Protein AF-A0A961G410-F1 (afdb_monomer_lite)

Sequence (144 aa):
MFFAQASAPPPSLTSFTDFCYLFLSIVIEGAPFILLGTIVSGFIDAYLPPGLIDRWLPKNRFLALILAALLGAIFPVCECAIVPVIRRLIKKGLPLACAITYMLSAPIINPIVILSTYTAFGTNISQFALREDSASLAVAGTIG

Structure (mmCIF, N/CA/C/O backbone):
data_AF-A0A961G410-F1
#
_entry.id   AF-A0A961G410-F1
#
loop_
_atom_site.group_PDB
_atom_site.id
_atom_site.type_symbol
_atom_site.label_atom_id
_atom_site.label_alt_id
_atom_site.label_comp_id
_atom_site.label_asym_id
_atom_site.label_entity_id
_atom_site.label_seq_id
_atom_site.pdbx_PDB_ins_code
_atom_site.Cartn_x
_atom_site.Cartn_y
_atom_site.Cartn_z
_atom_site.occupancy
_atom_site.B_iso_or_equiv
_atom_site.auth_seq_id
_atom_site.auth_comp_id
_atom_site.auth_asym_id
_atom_site.auth_atom_id
_atom_site.pdbx_PDB_model_num
ATOM 1 N N . MET A 1 1 ? 2.594 -3.241 -19.265 1.00 41.16 1 MET A N 1
ATOM 2 C CA . MET A 1 1 ? 3.537 -2.104 -19.211 1.00 41.16 1 MET A CA 1
ATOM 3 C C . MET A 1 1 ? 4.868 -2.499 -18.567 1.00 41.16 1 MET A C 1
ATOM 5 O O . MET A 1 1 ? 5.878 -2.314 -19.222 1.00 41.16 1 MET A O 1
ATOM 9 N N . PHE A 1 2 ? 4.887 -3.185 -17.414 1.00 44.28 2 PHE A N 1
ATOM 10 C CA . PHE A 1 2 ? 6.122 -3.666 -16.751 1.00 44.28 2 PHE A CA 1
ATOM 11 C C . PHE A 1 2 ? 7.039 -4.620 -17.558 1.00 44.28 2 PHE A C 1
ATOM 13 O O . PHE A 1 2 ? 8.244 -4.619 -17.340 1.00 44.28 2 PHE A O 1
ATOM 20 N N . PHE A 1 3 ? 6.527 -5.413 -18.510 1.00 36.19 3 PHE A N 1
ATOM 21 C CA . PHE A 1 3 ? 7.356 -6.362 -19.282 1.00 36.19 3 PHE A CA 1
ATOM 22 C C . PHE A 1 3 ? 8.068 -5.764 -20.513 1.00 36.19 3 PHE A C 1
ATOM 24 O O . PHE A 1 3 ? 8.900 -6.440 -21.110 1.00 36.19 3 PHE A O 1
ATOM 31 N N . ALA A 1 4 ? 7.790 -4.513 -20.899 1.00 36.72 4 ALA A N 1
ATOM 32 C CA . ALA A 1 4 ? 8.379 -3.917 -22.107 1.00 36.72 4 ALA A CA 1
ATOM 33 C C . ALA A 1 4 ? 9.737 -3.217 -21.876 1.00 36.72 4 ALA A C 1
ATOM 35 O O . ALA A 1 4 ? 10.394 -2.845 -22.842 1.00 36.72 4 ALA A O 1
ATOM 36 N N . GLN A 1 5 ? 10.197 -3.055 -20.627 1.00 45.66 5 GLN A N 1
ATOM 37 C CA . GLN A 1 5 ? 11.508 -2.447 -20.331 1.00 45.66 5 GLN A CA 1
ATOM 38 C C . GLN A 1 5 ? 12.674 -3.446 -20.305 1.00 45.66 5 GLN A C 1
ATOM 40 O O . GLN A 1 5 ? 13.822 -3.029 -20.202 1.00 45.66 5 GLN A O 1
ATOM 45 N N . ALA A 1 6 ? 12.421 -4.748 -20.470 1.00 43.62 6 ALA A N 1
ATOM 46 C CA . ALA A 1 6 ? 13.496 -5.732 -20.624 1.00 43.62 6 ALA A CA 1
ATOM 47 C C . ALA A 1 6 ? 14.165 -5.696 -22.020 1.00 43.62 6 ALA A C 1
ATOM 49 O O . ALA A 1 6 ? 15.112 -6.440 -22.257 1.00 43.62 6 ALA A O 1
ATOM 50 N N . SER A 1 7 ? 13.691 -4.854 -22.950 1.00 38.53 7 SER A N 1
ATOM 51 C CA . SER A 1 7 ? 14.145 -4.826 -24.348 1.00 38.53 7 SER A CA 1
ATOM 52 C C . SER A 1 7 ? 14.400 -3.413 -24.893 1.00 38.53 7 SER A C 1
ATOM 54 O O . SER A 1 7 ? 14.008 -3.113 -26.019 1.00 38.53 7 SER A O 1
ATOM 56 N N . ALA A 1 8 ? 15.028 -2.524 -24.121 1.00 38.66 8 ALA A N 1
ATOM 57 C CA . ALA A 1 8 ? 15.621 -1.304 -24.677 1.00 38.66 8 ALA A CA 1
ATOM 58 C C . ALA A 1 8 ? 17.159 -1.450 -24.666 1.00 38.66 8 ALA A C 1
ATOM 60 O O . ALA A 1 8 ? 17.716 -1.768 -23.615 1.00 38.66 8 ALA A O 1
ATOM 61 N N . PRO A 1 9 ? 17.847 -1.299 -25.815 1.00 45.22 9 PRO A N 1
ATOM 62 C CA . PRO A 1 9 ? 19.292 -1.509 -25.929 1.00 45.22 9 PRO A CA 1
ATOM 63 C C . PRO A 1 9 ? 20.073 -0.435 -25.146 1.00 45.22 9 PRO A C 1
ATOM 65 O O . PRO A 1 9 ? 19.548 0.663 -24.957 1.00 45.22 9 PRO A O 1
ATOM 68 N N . PRO A 1 10 ? 21.318 -0.707 -24.706 1.00 49.22 10 PRO A N 1
ATOM 69 C CA . PRO A 1 10 ? 22.112 0.269 -23.963 1.00 49.22 10 PRO A CA 1
ATOM 70 C C . PRO A 1 10 ? 22.497 1.452 -24.870 1.00 49.22 10 PRO A C 1
ATOM 72 O O . PRO A 1 10 ? 23.149 1.229 -25.895 1.00 49.22 10 PRO A O 1
ATOM 75 N N . PRO A 1 11 ? 22.162 2.710 -24.528 1.00 46.53 11 PRO A N 1
ATOM 76 C CA . PRO A 1 11 ? 22.838 3.847 -25.122 1.00 46.53 11 PRO A CA 1
ATOM 77 C C . PRO A 1 11 ? 24.231 3.935 -24.487 1.00 46.53 11 PRO A C 1
ATOM 79 O O . PRO A 1 11 ? 24.407 4.214 -23.306 1.00 46.53 11 PRO A O 1
ATOM 82 N N . SER A 1 12 ? 25.254 3.633 -25.273 1.00 60.16 12 SER A N 1
ATOM 83 C CA . SER A 1 12 ? 26.646 3.864 -24.906 1.00 60.16 12 SER A CA 1
ATOM 84 C C . SER A 1 12 ? 26.874 5.343 -24.539 1.00 60.16 12 SER A C 1
ATOM 86 O O . SER A 1 12 ? 26.683 6.204 -25.397 1.00 60.16 12 SER A O 1
ATOM 88 N N . LEU A 1 13 ? 27.358 5.582 -23.305 1.00 54.62 13 LEU A N 1
ATOM 89 C CA . LEU A 1 13 ? 27.810 6.842 -22.672 1.00 54.62 13 LEU A CA 1
ATOM 90 C C . LEU A 1 13 ? 26.756 7.709 -21.939 1.00 54.62 13 LEU A C 1
ATOM 92 O O . LEU A 1 13 ? 26.277 8.700 -22.480 1.00 54.62 13 LEU A O 1
ATOM 96 N N . THR A 1 14 ? 26.503 7.448 -20.645 1.00 59.44 14 THR A N 1
ATOM 97 C CA . THR A 1 14 ? 26.851 8.309 -19.476 1.00 59.44 14 THR A CA 1
ATOM 98 C C . THR A 1 14 ? 26.074 7.863 -18.225 1.00 59.44 14 THR A C 1
ATOM 100 O O . THR A 1 14 ? 24.885 8.136 -18.099 1.00 59.44 14 THR A O 1
ATOM 103 N N . SER A 1 15 ? 26.753 7.258 -17.240 1.00 66.94 15 SER A N 1
ATOM 104 C CA . SER A 1 15 ? 26.137 6.664 -16.033 1.00 66.94 15 SER A CA 1
ATOM 105 C C . SER A 1 15 ? 25.207 7.591 -15.232 1.00 66.94 15 SER A C 1
ATOM 107 O O . SER A 1 15 ? 24.378 7.120 -14.459 1.00 66.94 15 SER A O 1
ATOM 109 N N . PHE A 1 16 ? 25.337 8.910 -15.399 1.00 75.44 16 PHE A N 1
ATOM 110 C CA . PHE A 1 16 ? 24.482 9.903 -14.750 1.00 75.44 16 PHE A CA 1
ATOM 111 C C . PHE A 1 16 ? 23.195 10.197 -15.538 1.00 75.44 16 PHE A C 1
ATOM 113 O O . PHE A 1 16 ? 22.129 10.344 -14.945 1.00 75.44 16 PHE A O 1
ATOM 120 N N . THR A 1 17 ? 23.266 10.238 -16.870 1.00 74.62 17 THR A N 1
ATOM 121 C CA . THR A 1 17 ? 22.122 10.572 -17.731 1.00 74.62 17 THR A CA 1
ATOM 122 C C . THR A 1 17 ? 21.089 9.449 -17.730 1.00 74.62 17 THR A C 1
ATOM 124 O O . THR A 1 17 ? 19.894 9.724 -17.633 1.00 74.62 17 THR A O 1
ATOM 127 N N . ASP A 1 18 ? 21.539 8.192 -17.731 1.00 75.56 18 ASP A N 1
ATOM 128 C CA . ASP A 1 18 ? 20.660 7.017 -17.668 1.00 75.56 18 ASP A CA 1
ATOM 129 C C . ASP A 1 18 ? 19.917 6.934 -16.330 1.00 75.56 18 ASP A C 1
ATOM 131 O O . ASP A 1 18 ? 18.710 6.687 -16.286 1.00 75.56 18 ASP A O 1
ATOM 135 N N . PHE A 1 19 ? 20.618 7.216 -15.228 1.00 78.81 19 PHE A N 1
ATOM 136 C CA . PHE A 1 19 ? 20.008 7.292 -13.903 1.00 78.81 19 PHE A CA 1
ATOM 137 C C . PHE A 1 19 ? 18.952 8.402 -13.839 1.00 78.81 19 PHE A C 1
ATOM 139 O O . PHE A 1 19 ? 17.828 8.163 -13.393 1.00 78.81 19 PHE A O 1
ATOM 146 N N . CYS A 1 20 ? 19.284 9.603 -14.328 1.00 83.38 20 CYS A N 1
ATOM 147 C CA . CYS A 1 20 ? 18.336 10.710 -14.406 1.00 83.38 20 CYS A CA 1
ATOM 148 C C . CYS A 1 20 ? 17.121 10.362 -15.274 1.00 83.38 20 CYS A C 1
ATOM 150 O O . CYS A 1 20 ? 16.002 10.705 -14.900 1.00 83.38 20 CYS A O 1
ATOM 152 N N . TYR A 1 21 ? 17.312 9.656 -16.390 1.00 82.00 21 TYR A N 1
ATOM 153 C CA . TYR A 1 21 ? 16.231 9.251 -17.287 1.00 82.00 21 TYR A CA 1
ATOM 154 C C . TYR A 1 21 ? 15.297 8.207 -16.656 1.00 82.00 21 TYR A C 1
ATOM 156 O O . TYR A 1 21 ? 14.072 8.346 -16.734 1.00 82.00 21 TYR A O 1
ATOM 164 N N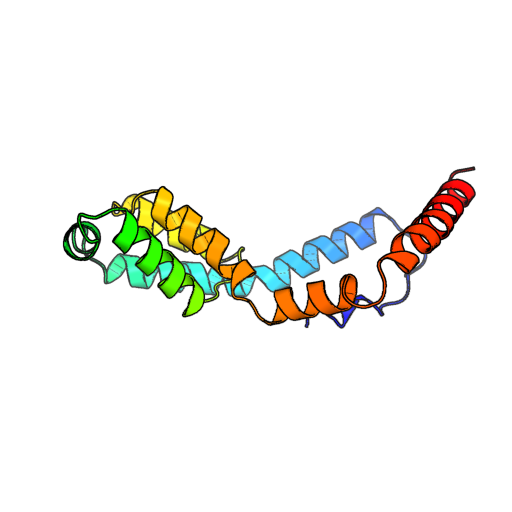 . LEU A 1 22 ? 15.851 7.193 -15.981 1.00 80.38 22 LEU A N 1
ATOM 165 C CA . LEU A 1 22 ? 15.076 6.183 -15.251 1.00 80.38 22 LEU A CA 1
ATOM 166 C C . LEU A 1 22 ? 14.294 6.804 -14.092 1.00 80.38 22 LEU A C 1
ATOM 168 O O . LEU A 1 22 ? 13.096 6.558 -13.948 1.00 80.38 22 LEU A O 1
ATOM 172 N N . PHE A 1 23 ? 14.951 7.651 -13.298 1.00 83.25 23 PHE A N 1
ATOM 173 C CA . PHE A 1 23 ? 14.305 8.364 -12.203 1.00 83.25 23 PHE A CA 1
ATOM 174 C C . PHE A 1 23 ? 13.172 9.261 -12.714 1.00 83.25 23 PHE A C 1
ATOM 176 O O . PHE A 1 23 ? 12.055 9.204 -12.199 1.00 83.25 23 PHE A O 1
ATOM 183 N N . LEU A 1 24 ? 13.434 10.053 -13.759 1.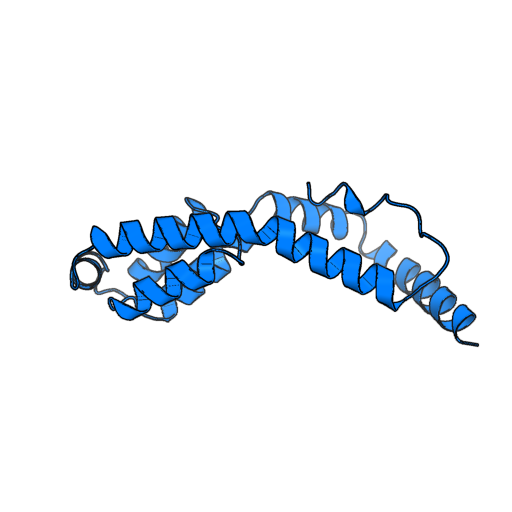00 85.25 24 LEU A N 1
ATOM 184 C CA . LEU A 1 24 ? 12.442 10.955 -14.331 1.00 85.25 24 LEU A CA 1
ATOM 185 C C . LEU A 1 24 ? 11.258 10.186 -14.927 1.00 85.25 24 LEU A C 1
ATOM 187 O O . LEU A 1 24 ? 10.128 10.619 -14.728 1.00 85.25 24 LEU A O 1
ATOM 191 N N . SER A 1 25 ? 11.488 9.035 -15.573 1.00 84.81 25 SER A N 1
ATOM 192 C CA . SER A 1 25 ? 10.412 8.163 -16.073 1.00 84.81 25 SER A CA 1
ATOM 193 C C . SER A 1 25 ? 9.484 7.700 -14.954 1.00 84.81 25 SER A C 1
ATOM 195 O O . SER A 1 25 ? 8.273 7.870 -15.061 1.00 84.81 25 SER A O 1
ATOM 197 N N . ILE A 1 26 ? 10.038 7.186 -13.851 1.00 83.31 26 ILE A N 1
ATOM 198 C CA . ILE A 1 26 ? 9.252 6.701 -12.705 1.00 83.31 26 ILE A CA 1
ATOM 199 C C . ILE A 1 26 ? 8.448 7.837 -12.069 1.00 83.31 26 ILE A C 1
ATOM 201 O O . ILE A 1 26 ? 7.287 7.653 -11.703 1.00 83.31 26 ILE A O 1
ATOM 205 N N . VAL A 1 27 ? 9.039 9.028 -11.954 1.00 85.31 27 VAL A N 1
ATOM 206 C CA . VAL A 1 27 ? 8.344 10.203 -11.417 1.00 85.31 27 VAL A CA 1
ATOM 207 C C . VAL A 1 27 ? 7.221 10.650 -12.350 1.00 85.31 27 VAL A C 1
ATOM 209 O O . VAL A 1 27 ? 6.118 10.905 -11.871 1.00 85.31 27 VAL A O 1
ATOM 212 N N . ILE A 1 28 ? 7.465 10.721 -13.663 1.00 87.12 28 ILE A N 1
ATOM 213 C CA . ILE A 1 28 ? 6.452 11.123 -14.650 1.00 87.12 28 ILE A CA 1
ATOM 214 C C . ILE A 1 28 ? 5.296 10.122 -14.698 1.00 87.12 28 ILE A C 1
ATOM 216 O O . ILE A 1 28 ? 4.142 10.529 -14.811 1.00 87.12 28 ILE A O 1
ATOM 220 N N . GLU A 1 29 ? 5.596 8.828 -14.584 1.00 82.69 29 GLU A N 1
ATOM 221 C CA . GLU A 1 29 ? 4.598 7.765 -14.609 1.00 82.69 29 GLU A CA 1
ATOM 222 C C . GLU A 1 29 ? 3.808 7.728 -13.299 1.00 82.69 29 GLU A C 1
ATOM 224 O O . GLU A 1 29 ? 2.585 7.646 -13.326 1.00 82.69 29 GLU A O 1
ATOM 229 N N . GLY A 1 30 ? 4.478 7.868 -12.150 1.00 84.88 30 GLY A N 1
ATOM 230 C CA . GLY A 1 30 ? 3.856 7.850 -10.825 1.00 84.88 30 GLY A CA 1
ATOM 231 C C . GLY A 1 30 ? 3.061 9.114 -10.478 1.00 84.88 30 GLY A C 1
ATOM 232 O O . GLY A 1 30 ? 2.052 9.028 -9.776 1.00 84.88 30 GLY A O 1
ATOM 233 N N . ALA A 1 31 ? 3.469 10.286 -10.975 1.00 87.25 31 ALA A N 1
ATOM 234 C CA . ALA A 1 31 ? 2.830 11.575 -10.700 1.00 87.25 31 ALA A CA 1
ATOM 235 C C . ALA A 1 31 ? 1.305 11.603 -10.946 1.00 87.25 31 ALA A C 1
ATOM 237 O O . ALA A 1 31 ? 0.582 12.002 -10.026 1.00 87.25 31 ALA A O 1
ATOM 238 N N . PRO A 1 32 ? 0.767 11.170 -12.106 1.00 85.38 32 PRO A N 1
ATOM 239 C CA . PRO A 1 32 ? -0.677 11.150 -12.330 1.00 85.38 32 PRO A CA 1
ATOM 240 C C . PRO A 1 32 ? -1.400 10.202 -11.369 1.00 85.38 32 PRO A C 1
ATOM 242 O O . PRO A 1 32 ? -2.471 10.551 -10.876 1.00 85.38 32 PRO A O 1
ATOM 245 N N . PHE A 1 33 ? -0.816 9.047 -11.029 1.00 83.75 33 PHE A N 1
ATOM 246 C CA . PHE A 1 33 ? -1.425 8.117 -10.071 1.00 83.75 33 PHE A CA 1
ATOM 247 C C . PHE A 1 33 ? -1.456 8.685 -8.651 1.00 83.75 33 PHE A C 1
ATOM 249 O O . PHE A 1 33 ? -2.461 8.544 -7.957 1.00 83.75 33 PHE A O 1
ATOM 256 N N . ILE A 1 34 ? -0.390 9.365 -8.220 1.00 86.88 34 ILE A N 1
ATOM 257 C CA . ILE A 1 34 ? -0.341 10.041 -6.917 1.00 86.88 34 ILE A CA 1
ATOM 258 C C . ILE A 1 34 ? -1.361 11.183 -6.875 1.00 86.88 34 ILE A C 1
ATOM 260 O O . ILE A 1 34 ? -2.083 11.331 -5.886 1.00 86.88 34 ILE A O 1
ATOM 264 N N . LEU A 1 35 ? -1.468 11.974 -7.945 1.00 89.44 35 LEU A N 1
ATOM 265 C CA . LEU A 1 35 ? -2.449 13.053 -8.038 1.00 89.44 35 LEU A CA 1
ATOM 266 C C . LEU A 1 35 ? -3.880 12.502 -7.949 1.00 89.44 35 LEU A C 1
ATOM 268 O O . LEU A 1 35 ? -4.687 12.976 -7.154 1.00 89.44 35 LEU A O 1
ATOM 272 N N . LEU A 1 36 ? -4.177 11.437 -8.691 1.00 86.25 36 LEU A N 1
ATOM 273 C CA . LEU A 1 36 ? -5.492 10.799 -8.680 1.00 86.25 36 LEU A CA 1
ATOM 274 C C . LEU A 1 36 ? -5.794 10.182 -7.302 1.00 86.25 36 LEU A C 1
ATOM 276 O O . LEU A 1 36 ? -6.860 10.416 -6.736 1.00 86.25 36 LEU A O 1
ATOM 280 N N . GLY A 1 37 ? -4.824 9.488 -6.701 1.00 84.81 37 GLY A N 1
ATOM 281 C CA . GLY A 1 37 ? -4.936 8.914 -5.358 1.00 84.81 37 GLY A CA 1
ATOM 282 C C . GLY A 1 37 ? -5.143 9.963 -4.265 1.00 84.81 37 GLY A C 1
ATOM 283 O O . GLY A 1 37 ? -5.952 9.764 -3.359 1.00 84.81 37 GLY A O 1
ATOM 284 N N . THR A 1 38 ? -4.473 11.114 -4.356 1.00 87.25 38 THR A N 1
ATOM 285 C CA . THR A 1 38 ? -4.660 12.219 -3.404 1.00 87.25 38 THR A CA 1
ATOM 286 C C . THR A 1 38 ? -6.028 12.883 -3.559 1.00 87.25 38 THR A C 1
ATOM 288 O O . THR A 1 38 ? -6.675 13.128 -2.538 1.00 87.25 38 THR A O 1
ATOM 291 N N . ILE A 1 39 ? -6.522 13.086 -4.787 1.00 89.31 39 ILE A N 1
ATOM 292 C CA . ILE A 1 39 ? -7.881 13.591 -5.047 1.00 89.31 39 ILE A CA 1
ATOM 293 C C . ILE A 1 39 ? -8.925 12.636 -4.465 1.00 89.31 39 ILE A C 1
ATOM 295 O O . ILE A 1 39 ? -9.773 13.062 -3.681 1.00 89.31 39 ILE A O 1
ATOM 299 N N . VAL A 1 40 ? -8.823 11.340 -4.771 1.00 85.81 40 VAL A N 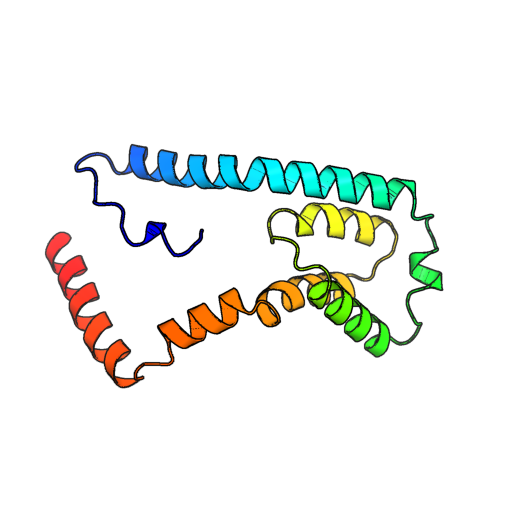1
ATOM 300 C CA . VAL A 1 40 ? -9.730 10.313 -4.237 1.00 85.81 40 VAL A CA 1
ATOM 301 C C . VAL A 1 40 ? -9.656 10.270 -2.711 1.00 85.81 40 VAL A C 1
ATOM 303 O O . VAL A 1 40 ? -10.691 10.270 -2.049 1.00 85.81 40 VAL A O 1
ATOM 306 N N . SER A 1 41 ? -8.455 10.333 -2.125 1.00 82.00 41 SER A N 1
ATOM 307 C CA . SER A 1 41 ? -8.294 10.381 -0.667 1.00 82.00 41 SER A CA 1
ATOM 308 C C . SER A 1 41 ? -8.956 11.608 -0.038 1.00 82.00 41 SER A C 1
ATOM 310 O O . SER A 1 41 ? -9.515 11.504 1.049 1.00 82.00 41 SER A O 1
ATOM 312 N N . GLY A 1 42 ? -8.911 12.763 -0.711 1.00 83.50 42 GLY A N 1
ATOM 313 C CA . GLY A 1 42 ? -9.559 13.994 -0.267 1.00 83.50 42 GLY A CA 1
ATOM 314 C C . GLY A 1 42 ? -11.078 13.918 -0.382 1.00 83.50 42 GLY A C 1
ATOM 315 O O . GLY A 1 42 ? -11.780 14.398 0.501 1.00 83.50 42 GLY A O 1
ATOM 316 N N . PHE A 1 43 ? -11.586 13.252 -1.418 1.00 86.50 43 PHE A N 1
ATOM 317 C CA . PHE A 1 43 ? -13.015 13.005 -1.588 1.00 86.50 43 PHE A CA 1
ATOM 318 C C . PHE A 1 43 ? -13.557 12.070 -0.503 1.00 86.50 43 PHE A C 1
ATOM 320 O O . PHE A 1 43 ? -14.575 12.366 0.119 1.00 86.50 43 PHE A O 1
ATOM 327 N N . ILE A 1 44 ? -12.828 10.985 -0.215 1.00 80.12 44 ILE A N 1
ATOM 328 C CA . ILE A 1 44 ? -13.124 10.080 0.902 1.00 80.12 44 ILE A CA 1
ATOM 329 C C . ILE A 1 44 ? -13.047 10.852 2.225 1.00 80.12 44 ILE A C 1
ATOM 331 O O . ILE A 1 44 ? -13.919 10.707 3.073 1.00 80.12 44 ILE A O 1
ATOM 335 N N . ASP A 1 45 ? -12.055 11.724 2.407 1.00 79.06 45 ASP A N 1
ATOM 336 C CA . ASP A 1 45 ? -11.938 12.562 3.604 1.00 79.06 45 ASP A CA 1
ATOM 337 C C . ASP A 1 45 ? -13.119 13.531 3.772 1.00 79.06 45 ASP A C 1
ATOM 339 O O . ASP A 1 45 ? -13.581 13.738 4.889 1.00 79.06 45 ASP A O 1
ATOM 343 N N . ALA A 1 46 ? -13.645 14.100 2.689 1.00 81.06 46 ALA A N 1
ATOM 344 C CA . ALA A 1 46 ? -14.801 14.991 2.747 1.00 81.06 46 ALA A CA 1
ATOM 345 C C . ALA A 1 46 ? -16.109 14.237 3.050 1.00 81.06 46 ALA A C 1
ATOM 347 O O . ALA A 1 46 ? -16.937 14.730 3.813 1.00 81.06 46 ALA A O 1
ATOM 348 N N . TYR A 1 47 ? -16.288 13.039 2.484 1.00 80.50 47 TYR A N 1
ATOM 349 C CA . TYR A 1 47 ? -17.520 12.252 2.629 1.00 80.50 47 TYR A CA 1
ATOM 350 C C . TYR A 1 47 ? -17.566 11.354 3.872 1.00 80.50 47 TYR A C 1
ATOM 352 O O . TYR A 1 47 ? -18.651 10.962 4.296 1.00 80.50 47 TYR A O 1
ATOM 360 N N . LEU A 1 48 ? -16.421 10.998 4.456 1.00 77.25 48 LEU A N 1
ATOM 361 C CA . LEU A 1 48 ? -16.345 10.053 5.571 1.00 77.25 48 LEU A CA 1
ATOM 362 C C . LEU A 1 48 ? -16.292 10.806 6.915 1.00 77.25 48 LEU A C 1
ATOM 364 O O . LEU A 1 48 ? -15.230 11.309 7.270 1.00 77.25 48 LEU A O 1
ATOM 368 N N . PRO A 1 49 ? -17.372 10.919 7.705 1.00 71.94 49 PRO A N 1
ATOM 369 C CA . PRO A 1 49 ? -17.322 11.660 8.964 1.00 71.94 49 PRO A CA 1
ATOM 370 C C . PRO A 1 49 ? -16.411 10.977 10.007 1.00 71.94 49 PRO A C 1
ATOM 372 O O . PRO A 1 49 ? -16.317 9.742 10.036 1.00 71.94 49 PRO A O 1
ATOM 375 N N . PRO A 1 50 ? -15.731 11.753 10.878 1.00 64.38 50 PRO A N 1
ATOM 376 C CA . PRO A 1 50 ? -14.950 11.201 11.984 1.00 64.38 50 PRO A CA 1
ATOM 377 C C . PRO A 1 50 ? -15.872 10.379 12.901 1.00 64.38 50 PRO A C 1
ATOM 379 O O . PRO A 1 50 ? -16.913 10.865 13.335 1.00 64.38 50 PRO A O 1
ATOM 382 N N . GLY A 1 51 ? -15.526 9.110 13.133 1.00 65.94 51 GLY A N 1
ATOM 383 C CA . GLY A 1 51 ? -16.337 8.151 13.898 1.00 65.94 51 GLY A CA 1
ATOM 384 C C . GLY A 1 51 ? -17.151 7.153 13.062 1.00 65.94 51 GLY A C 1
ATOM 385 O O . GLY A 1 51 ? -17.628 6.158 13.609 1.00 65.94 51 GLY A O 1
ATOM 386 N N . LEU A 1 52 ? -17.268 7.333 11.735 1.00 71.38 52 LEU A N 1
ATOM 387 C CA . LEU A 1 52 ? -17.853 6.287 10.880 1.00 71.38 52 LEU A CA 1
ATOM 388 C C . LEU A 1 52 ? -16.960 5.044 10.858 1.00 71.38 52 LEU A C 1
ATOM 390 O O . LEU A 1 52 ? -17.469 3.933 10.936 1.00 71.38 52 LEU A O 1
ATOM 394 N N . ILE A 1 53 ? -15.638 5.248 10.826 1.00 73.12 53 ILE A N 1
ATOM 395 C CA . ILE A 1 53 ? -14.642 4.178 10.939 1.00 73.12 53 ILE A CA 1
ATOM 396 C C . ILE A 1 53 ? -14.791 3.427 12.256 1.00 73.12 53 ILE A C 1
ATOM 398 O O . ILE A 1 53 ? -14.882 2.214 12.199 1.00 73.12 53 ILE A O 1
ATOM 402 N N . ASP A 1 54 ? -14.921 4.092 13.405 1.00 70.19 54 ASP A N 1
ATOM 403 C CA . ASP A 1 54 ? -15.079 3.398 14.695 1.00 70.19 54 ASP A CA 1
ATOM 404 C C . ASP A 1 54 ? -16.401 2.625 14.813 1.00 70.19 54 ASP A C 1
ATOM 406 O O . ASP A 1 54 ? -16.485 1.634 15.537 1.00 70.19 54 ASP A O 1
ATOM 410 N N . ARG A 1 55 ? -17.448 3.064 14.100 1.00 69.69 55 ARG A N 1
ATOM 411 C CA . ARG A 1 55 ? -18.758 2.396 14.083 1.00 69.69 55 ARG A CA 1
ATOM 412 C C . ARG A 1 55 ? -18.837 1.252 13.067 1.00 69.69 55 ARG A C 1
ATOM 414 O O . ARG A 1 55 ? -19.563 0.292 13.307 1.00 69.69 55 ARG A O 1
ATOM 421 N N . TRP A 1 56 ? -18.131 1.367 11.941 1.00 71.50 56 TRP A N 1
ATOM 422 C CA . TRP A 1 56 ? -18.068 0.347 10.889 1.00 71.50 56 TRP A CA 1
ATOM 423 C C . TRP A 1 56 ? -16.966 -0.684 11.123 1.00 71.50 56 TRP A C 1
ATOM 425 O O . TRP A 1 56 ? -17.125 -1.831 10.706 1.00 71.50 56 TRP A O 1
ATOM 435 N N . LEU A 1 57 ? -15.861 -0.316 11.782 1.00 71.75 57 LEU A N 1
ATOM 436 C CA . LEU A 1 57 ? -14.846 -1.288 12.159 1.00 71.75 57 LEU A CA 1
ATOM 437 C C . LEU A 1 57 ? -15.412 -2.184 13.262 1.00 71.75 57 LEU A C 1
ATOM 439 O O . LEU A 1 57 ? -15.786 -1.704 14.334 1.00 71.75 57 LEU A O 1
ATOM 443 N N . PRO A 1 58 ? -15.450 -3.503 13.037 1.00 68.81 58 PRO A N 1
ATOM 444 C CA . PRO A 1 58 ? -15.889 -4.425 14.064 1.00 68.81 58 PRO A CA 1
ATOM 445 C C . PRO A 1 58 ? -14.939 -4.351 15.265 1.00 68.81 58 PRO A C 1
ATOM 447 O O . PRO A 1 58 ? -13.718 -4.344 15.109 1.00 68.81 58 PRO A O 1
ATOM 450 N N . LYS A 1 59 ? -15.497 -4.377 16.485 1.00 74.19 59 LYS A N 1
ATOM 451 C CA . LYS A 1 59 ? -14.722 -4.438 17.746 1.00 74.19 59 LYS A CA 1
ATOM 452 C C . LYS A 1 59 ? -13.708 -5.593 17.771 1.00 74.19 59 LYS A C 1
ATOM 454 O O . LYS A 1 59 ? -12.697 -5.518 18.466 1.00 74.19 59 LYS A O 1
ATOM 459 N N . ASN A 1 60 ? -13.972 -6.657 17.009 1.00 80.69 60 ASN A N 1
ATOM 460 C CA . ASN A 1 60 ? -13.058 -7.778 16.832 1.00 80.69 60 ASN A CA 1
ATOM 461 C C . ASN A 1 60 ? -11.940 -7.438 15.841 1.00 80.69 60 ASN A C 1
ATOM 463 O O . ASN A 1 60 ? -12.160 -7.366 14.632 1.00 80.69 60 ASN A O 1
ATOM 467 N N . ARG A 1 61 ? -10.710 -7.348 16.361 1.00 79.44 61 ARG A N 1
ATOM 468 C CA . ARG A 1 61 ? -9.490 -7.078 15.580 1.00 79.44 61 ARG A CA 1
ATOM 469 C C . ARG A 1 61 ? -9.320 -8.032 14.393 1.00 79.44 61 ARG A C 1
ATOM 471 O O . ARG A 1 61 ? -8.991 -7.579 13.307 1.00 79.44 61 ARG A O 1
ATOM 478 N N . PHE A 1 62 ? -9.602 -9.324 14.572 1.00 85.00 62 PHE A N 1
ATOM 479 C CA . PHE A 1 62 ? -9.502 -10.322 13.496 1.00 85.00 62 PHE A CA 1
ATOM 480 C C . PHE A 1 62 ? -10.409 -10.007 12.300 1.00 85.00 62 PHE A C 1
ATOM 482 O O . PHE A 1 62 ? -9.966 -10.050 11.156 1.00 85.00 62 PHE A O 1
ATOM 489 N N . LEU A 1 63 ? -11.663 -9.634 12.562 1.00 84.62 63 LEU A N 1
ATOM 490 C CA . LEU A 1 63 ? -12.616 -9.261 11.516 1.00 84.62 63 LEU A CA 1
ATOM 491 C C . LEU A 1 63 ? -12.199 -7.966 10.810 1.00 84.62 63 LEU A C 1
ATOM 493 O O . LEU A 1 63 ? -12.338 -7.868 9.594 1.00 84.62 63 LEU A O 1
ATOM 497 N N . ALA A 1 64 ? -11.643 -7.003 11.550 1.00 84.69 64 ALA A N 1
ATOM 498 C CA . ALA A 1 64 ? -11.130 -5.763 10.973 1.00 84.69 64 ALA A CA 1
ATOM 499 C C . ALA A 1 64 ? -9.942 -6.017 10.025 1.00 84.69 64 ALA A C 1
ATOM 501 O O . ALA A 1 64 ? -9.887 -5.418 8.952 1.00 84.69 64 ALA A O 1
ATOM 502 N N . LEU A 1 65 ? -9.038 -6.948 10.365 1.00 88.06 65 LEU A N 1
ATOM 503 C CA . LEU A 1 65 ? -7.948 -7.357 9.470 1.00 88.06 65 LEU A CA 1
ATOM 504 C C . LEU A 1 65 ? -8.464 -8.031 8.194 1.00 88.06 65 LEU A C 1
ATOM 506 O O . LEU A 1 65 ? -7.989 -7.703 7.111 1.00 88.06 65 LEU A O 1
ATOM 510 N N . ILE A 1 66 ? -9.435 -8.943 8.305 1.00 87.19 66 ILE A N 1
ATOM 511 C CA . ILE A 1 66 ? -10.011 -9.622 7.133 1.00 87.19 66 ILE A CA 1
ATOM 512 C C . ILE A 1 66 ? -10.683 -8.606 6.206 1.00 87.19 66 ILE A C 1
ATOM 514 O O . ILE A 1 66 ? -10.442 -8.631 5.004 1.00 87.19 66 ILE A O 1
ATOM 518 N N . LEU A 1 67 ? -11.467 -7.673 6.754 1.00 86.00 67 LEU A N 1
ATOM 519 C CA . LEU A 1 67 ? -12.076 -6.584 5.985 1.00 86.00 67 LEU A CA 1
ATOM 520 C C . LEU A 1 67 ? -11.028 -5.709 5.293 1.00 86.00 67 LEU A C 1
ATOM 522 O O . LEU A 1 67 ? -11.197 -5.374 4.124 1.00 86.00 67 LEU A O 1
ATOM 526 N N . ALA A 1 68 ? -9.938 -5.367 5.985 1.00 86.50 68 ALA A N 1
ATOM 527 C CA . ALA A 1 68 ? -8.844 -4.597 5.402 1.00 86.50 68 ALA A CA 1
ATOM 528 C C . ALA A 1 68 ? -8.143 -5.358 4.264 1.00 86.50 68 ALA A C 1
ATOM 530 O O . ALA A 1 68 ? -7.887 -4.777 3.215 1.00 86.50 68 ALA A O 1
ATOM 531 N N . ALA A 1 69 ? -7.882 -6.655 4.424 1.00 87.44 69 ALA A N 1
ATOM 532 C CA . ALA A 1 69 ? -7.321 -7.482 3.356 1.00 87.44 69 ALA A CA 1
ATOM 533 C C . ALA A 1 69 ? -8.275 -7.572 2.151 1.00 87.44 69 ALA A C 1
ATOM 535 O O . ALA A 1 69 ? -7.871 -7.390 1.007 1.00 87.44 69 ALA A O 1
ATOM 536 N N . LEU A 1 70 ? -9.569 -7.772 2.402 1.00 87.50 70 LEU A N 1
ATOM 537 C CA . LEU A 1 70 ? -10.583 -7.908 1.357 1.00 87.50 70 LEU A CA 1
ATOM 538 C C . LEU A 1 70 ? -10.795 -6.592 0.591 1.00 87.50 70 LEU A C 1
ATOM 540 O O . LEU A 1 70 ? -10.926 -6.597 -0.629 1.00 87.50 70 LEU A O 1
ATOM 544 N N . LEU A 1 71 ? -10.729 -5.451 1.279 1.00 83.44 71 LEU A N 1
ATOM 545 C CA . LEU A 1 71 ? -10.674 -4.136 0.638 1.00 83.44 71 LEU A CA 1
ATOM 546 C C . LEU A 1 71 ? -9.432 -3.985 -0.248 1.00 83.44 71 LEU A C 1
ATOM 548 O O . LEU A 1 71 ? -9.550 -3.452 -1.347 1.00 83.44 71 LEU A O 1
ATOM 552 N N . GLY A 1 72 ? -8.266 -4.464 0.201 1.00 82.06 72 GLY A N 1
ATOM 553 C CA . GLY A 1 72 ? -7.023 -4.439 -0.585 1.00 82.06 72 GLY A CA 1
ATOM 554 C C . GLY A 1 72 ? -7.079 -5.343 -1.814 1.00 82.06 72 GLY A C 1
ATOM 555 O O . GLY A 1 72 ? -6.490 -5.023 -2.841 1.00 82.06 72 GLY A O 1
ATOM 556 N N . ALA A 1 73 ? -7.842 -6.434 -1.727 1.00 83.00 73 ALA A N 1
ATOM 557 C CA . ALA A 1 73 ? -8.137 -7.323 -2.844 1.00 83.00 73 ALA A CA 1
ATOM 558 C C . ALA A 1 73 ? -9.012 -6.650 -3.913 1.00 83.00 73 ALA A C 1
ATOM 560 O O . ALA A 1 73 ? -8.752 -6.786 -5.105 1.00 83.00 73 ALA A O 1
ATOM 561 N N . ILE A 1 74 ? -10.060 -5.940 -3.482 1.00 81.94 74 ILE A N 1
ATOM 562 C CA . ILE A 1 74 ? -11.030 -5.289 -4.377 1.00 81.94 74 ILE A CA 1
ATOM 563 C C . ILE A 1 74 ? -10.438 -4.025 -5.008 1.00 81.94 74 ILE A C 1
ATOM 565 O O . ILE A 1 74 ? -10.687 -3.747 -6.180 1.00 81.94 74 ILE A O 1
ATOM 569 N N . PHE A 1 75 ? -9.650 -3.268 -4.243 1.00 79.81 75 PHE A N 1
ATOM 570 C CA . PHE A 1 75 ? -9.014 -2.030 -4.684 1.00 79.81 75 PHE A CA 1
ATOM 571 C C . PHE A 1 75 ? -7.487 -2.169 -4.664 1.00 79.81 75 PHE A C 1
ATOM 573 O O . PHE A 1 75 ? -6.829 -1.642 -3.762 1.00 79.81 75 PHE A O 1
ATOM 580 N N . PRO A 1 76 ? -6.891 -2.842 -5.664 1.00 72.06 76 PRO A N 1
ATOM 581 C CA . PRO A 1 76 ? -5.445 -2.875 -5.821 1.00 72.06 76 PRO A CA 1
ATOM 582 C C . PRO A 1 76 ? -4.958 -1.484 -6.244 1.00 72.06 76 PRO A C 1
ATOM 584 O O . PRO A 1 76 ? -4.941 -1.123 -7.420 1.00 72.06 76 PRO A O 1
ATOM 587 N N . VAL A 1 77 ? -4.601 -0.665 -5.259 1.00 77.62 77 VAL A N 1
ATOM 588 C CA . VAL A 1 77 ? -4.016 0.663 -5.471 1.00 77.62 77 VAL A CA 1
ATOM 589 C C . VAL A 1 77 ? -2.501 0.514 -5.580 1.00 77.62 77 VAL A C 1
ATOM 591 O O . VAL A 1 77 ? -1.900 -0.270 -4.846 1.00 77.62 77 VAL A O 1
ATOM 594 N N . CYS A 1 78 ? -1.866 1.276 -6.475 1.00 77.50 78 CYS A N 1
ATOM 595 C CA . CYS A 1 78 ? -0.409 1.294 -6.558 1.00 77.50 78 CYS A CA 1
ATOM 596 C C . CYS A 1 78 ? 0.211 1.783 -5.239 1.00 77.50 78 CYS A C 1
ATOM 598 O O . CYS A 1 78 ? -0.334 2.652 -4.549 1.00 77.50 78 CYS A O 1
ATOM 600 N N . GLU A 1 79 ? 1.380 1.250 -4.893 1.00 76.94 79 GLU A N 1
ATOM 601 C CA . GLU A 1 79 ? 2.109 1.613 -3.670 1.00 76.94 79 GLU A CA 1
ATOM 602 C C . GLU A 1 79 ? 2.421 3.120 -3.577 1.00 76.94 79 GLU A C 1
ATOM 604 O O . GLU A 1 79 ? 2.527 3.681 -2.488 1.00 76.94 79 GLU A O 1
ATOM 609 N N . CYS A 1 80 ? 2.468 3.818 -4.713 1.00 78.94 80 CYS A N 1
ATOM 610 C CA . CYS A 1 80 ? 2.642 5.266 -4.772 1.00 78.94 80 CYS A CA 1
ATOM 611 C C . CYS A 1 80 ? 1.392 6.033 -4.291 1.00 78.94 80 CYS A C 1
ATOM 613 O O . CYS A 1 80 ? 1.506 7.074 -3.645 1.00 78.94 80 CYS A O 1
ATOM 615 N N . ALA A 1 81 ? 0.188 5.525 -4.577 1.00 81.88 81 ALA A N 1
ATOM 616 C CA . ALA A 1 81 ? -1.081 6.179 -4.243 1.00 81.88 81 ALA A CA 1
ATOM 617 C C . ALA A 1 81 ? -1.685 5.696 -2.913 1.00 81.88 81 ALA A C 1
ATOM 619 O O . ALA A 1 81 ? -2.487 6.401 -2.300 1.00 81.88 81 ALA A O 1
ATOM 620 N N . ILE A 1 82 ? -1.282 4.525 -2.418 1.00 84.00 82 ILE A N 1
ATOM 621 C CA . ILE A 1 82 ? -1.811 3.959 -1.171 1.00 84.00 82 ILE A CA 1
ATOM 622 C C . ILE A 1 82 ? -1.361 4.743 0.071 1.00 84.00 82 ILE A C 1
ATOM 624 O O . ILE A 1 82 ? -2.120 4.894 1.028 1.00 84.00 82 ILE A O 1
ATOM 628 N N . VAL A 1 83 ? -0.147 5.302 0.046 1.00 86.56 83 VAL A N 1
ATOM 629 C CA . VAL A 1 83 ? 0.444 6.057 1.162 1.00 86.56 83 VAL A CA 1
ATOM 630 C C . VAL A 1 83 ? -0.381 7.297 1.543 1.00 86.56 83 VAL A C 1
ATOM 632 O O . VAL A 1 83 ? -0.718 7.426 2.727 1.00 86.56 83 VAL A O 1
ATOM 635 N N . PRO A 1 84 ? -0.743 8.216 0.618 1.00 83.12 84 PRO A N 1
ATOM 636 C CA . PRO A 1 84 ? -1.564 9.375 0.969 1.00 83.12 84 PRO A CA 1
ATOM 637 C C . PRO A 1 84 ? -2.969 8.984 1.447 1.00 83.12 84 PRO A C 1
ATOM 639 O O . PRO A 1 84 ? -3.473 9.591 2.394 1.00 83.12 84 PRO A O 1
ATOM 642 N N . VAL A 1 85 ? -3.569 7.943 0.859 1.00 84.69 85 VAL A N 1
ATOM 643 C CA . VAL A 1 85 ? -4.889 7.428 1.260 1.00 84.69 85 VAL A CA 1
ATOM 644 C C . VAL A 1 85 ? -4.855 6.923 2.703 1.00 84.69 85 VAL A C 1
ATOM 646 O O . VAL A 1 85 ? -5.624 7.386 3.547 1.00 84.69 85 VAL A O 1
ATOM 649 N N . ILE A 1 86 ? -3.916 6.029 3.022 1.00 86.44 86 ILE A N 1
ATOM 650 C CA . ILE A 1 86 ? -3.789 5.449 4.361 1.00 86.44 86 ILE A CA 1
ATOM 651 C C . ILE A 1 86 ? -3.467 6.508 5.408 1.00 86.44 86 ILE A C 1
ATOM 653 O O . ILE A 1 86 ? -4.072 6.506 6.479 1.00 86.44 86 ILE A O 1
ATOM 657 N N . ARG A 1 87 ? -2.559 7.446 5.114 1.00 86.38 87 ARG A N 1
ATOM 658 C CA . ARG A 1 87 ? -2.246 8.547 6.039 1.00 86.38 87 ARG A CA 1
ATOM 659 C C . ARG A 1 87 ? -3.495 9.328 6.437 1.00 86.38 87 ARG A C 1
ATOM 661 O O . ARG A 1 87 ? -3.604 9.749 7.588 1.00 86.38 87 ARG A O 1
ATOM 668 N N . ARG A 1 88 ? -4.437 9.516 5.511 1.00 83.88 88 ARG A N 1
ATOM 669 C CA . ARG A 1 88 ? -5.696 10.215 5.777 1.00 83.88 88 ARG A CA 1
ATOM 670 C C . ARG A 1 88 ? -6.665 9.366 6.599 1.00 83.88 88 ARG A C 1
ATOM 672 O O . ARG A 1 88 ? -7.239 9.873 7.556 1.00 83.88 88 ARG A O 1
ATOM 679 N N . LEU A 1 89 ? -6.768 8.069 6.306 1.00 81.69 89 LEU A N 1
ATOM 680 C CA . LEU A 1 89 ? -7.596 7.135 7.080 1.00 81.69 89 LEU A CA 1
ATOM 681 C C . LEU A 1 89 ? -7.091 6.939 8.520 1.00 81.69 89 LEU A C 1
ATOM 683 O O . LEU A 1 89 ? -7.898 6.898 9.446 1.00 81.69 89 LEU A O 1
ATOM 687 N N . ILE A 1 90 ? -5.772 6.889 8.741 1.00 85.44 90 ILE A N 1
ATOM 688 C CA . ILE A 1 90 ? -5.183 6.806 10.090 1.00 85.44 90 ILE A CA 1
ATOM 689 C C . ILE A 1 90 ? -5.533 8.054 10.907 1.00 85.44 90 ILE A C 1
ATOM 691 O O . ILE A 1 90 ? -5.927 7.935 12.064 1.00 85.44 90 ILE A O 1
ATOM 695 N N . LYS A 1 91 ? -5.476 9.251 10.301 1.00 82.56 91 LYS A N 1
ATOM 696 C CA . LYS A 1 91 ? -5.898 10.499 10.966 1.00 82.56 91 LYS A CA 1
ATOM 697 C C . LYS A 1 91 ? -7.369 10.485 11.405 1.00 82.56 91 LYS A C 1
ATOM 699 O O . LYS A 1 91 ? -7.726 11.253 12.290 1.00 82.56 91 LYS A O 1
ATOM 704 N N . LYS A 1 92 ? -8.205 9.619 10.821 1.00 76.19 92 LYS A N 1
ATOM 705 C CA . LYS A 1 92 ? -9.618 9.434 11.192 1.00 76.19 92 LYS A CA 1
ATOM 706 C C . LYS A 1 92 ? -9.886 8.333 12.212 1.00 76.19 92 LYS A C 1
ATOM 708 O O . LYS A 1 92 ? -11.048 8.120 12.541 1.00 76.19 92 LYS A O 1
ATOM 713 N N . GLY A 1 93 ? -8.852 7.642 12.690 1.00 77.50 93 GLY A N 1
ATOM 714 C CA . GLY A 1 93 ? -8.989 6.580 13.690 1.00 77.50 93 GLY A CA 1
ATOM 715 C C . GLY A 1 93 ? -8.820 5.159 13.150 1.00 77.50 93 GLY A C 1
ATOM 716 O O . GLY A 1 93 ? -9.016 4.208 13.900 1.00 77.50 93 GLY A O 1
ATOM 717 N N . LEU A 1 94 ? -8.421 4.967 11.883 1.00 82.12 94 LEU A N 1
ATOM 718 C CA . LEU A 1 94 ? -8.118 3.618 11.394 1.00 82.12 94 LEU A CA 1
ATOM 719 C C . LEU A 1 94 ? -6.894 3.047 12.148 1.00 82.12 94 LEU A C 1
ATOM 721 O O . LEU A 1 94 ? -5.827 3.670 12.128 1.00 82.12 94 LEU A O 1
ATOM 725 N N . PRO A 1 95 ? -6.993 1.858 12.773 1.00 85.69 95 PRO A N 1
ATOM 726 C CA . PRO A 1 95 ? -5.873 1.245 13.469 1.00 85.69 95 PRO A CA 1
ATOM 727 C C . PRO A 1 95 ? -4.751 0.891 12.490 1.00 85.69 95 PRO A C 1
ATOM 729 O O . PRO A 1 95 ? -4.984 0.326 11.418 1.00 85.69 95 PRO A O 1
ATOM 732 N N . LEU A 1 96 ? -3.509 1.157 12.904 1.00 87.00 96 LEU A N 1
ATOM 733 C CA . LEU A 1 96 ? -2.309 0.953 12.087 1.00 87.00 96 LEU A CA 1
ATOM 734 C C . LEU A 1 96 ? -2.184 -0.487 11.557 1.00 87.00 96 LEU A C 1
ATOM 736 O O . LEU A 1 96 ? -1.749 -0.699 10.429 1.00 87.00 96 LEU A O 1
ATOM 740 N N . ALA A 1 97 ? -2.626 -1.476 12.338 1.00 87.88 97 ALA A N 1
ATOM 741 C CA . ALA A 1 97 ? -2.623 -2.876 11.922 1.00 87.88 97 ALA A CA 1
ATOM 742 C C . ALA A 1 97 ? -3.454 -3.109 10.647 1.00 87.88 97 ALA A C 1
ATOM 744 O O . ALA A 1 97 ? -2.989 -3.784 9.732 1.00 87.88 97 ALA A O 1
ATOM 745 N N . CYS A 1 98 ? -4.647 -2.513 10.536 1.00 87.12 98 CYS A N 1
ATOM 746 C CA . CYS A 1 98 ? -5.483 -2.640 9.336 1.00 87.12 98 CYS A CA 1
ATOM 747 C C . CYS A 1 98 ? -4.839 -1.956 8.125 1.00 87.12 98 CYS A C 1
ATOM 749 O O . CYS A 1 98 ? -4.877 -2.498 7.025 1.00 87.12 98 CYS A O 1
ATOM 751 N N . ALA A 1 99 ? -4.190 -0.810 8.338 1.00 88.00 99 ALA A N 1
ATOM 752 C CA . ALA A 1 99 ? -3.463 -0.107 7.288 1.00 88.00 99 ALA A CA 1
ATOM 753 C C . ALA A 1 99 ? -2.324 -0.956 6.693 1.00 88.00 99 ALA A C 1
ATOM 755 O O . ALA A 1 99 ? -2.227 -1.106 5.476 1.00 88.00 99 ALA A O 1
ATOM 756 N N . ILE A 1 100 ? -1.502 -1.563 7.553 1.00 89.19 100 ILE A N 1
ATOM 757 C CA . ILE A 1 100 ? -0.403 -2.442 7.127 1.00 89.19 100 ILE A CA 1
ATOM 758 C C . ILE A 1 100 ? -0.952 -3.688 6.420 1.00 89.19 100 ILE A C 1
ATOM 760 O O . ILE A 1 100 ? -0.421 -4.101 5.393 1.00 89.19 100 ILE A O 1
ATOM 764 N N . THR A 1 101 ? -2.051 -4.254 6.927 1.00 89.62 101 THR A N 1
ATOM 765 C CA . THR A 1 101 ? -2.701 -5.422 6.310 1.00 89.62 101 THR A CA 1
ATOM 766 C C . THR A 1 101 ? -3.194 -5.104 4.893 1.00 89.62 101 THR A C 1
ATOM 768 O O . THR A 1 101 ? -2.954 -5.883 3.977 1.00 89.62 101 THR A O 1
ATOM 771 N N . TYR A 1 102 ? -3.816 -3.939 4.685 1.00 87.25 102 TYR A N 1
ATOM 772 C CA . TYR A 1 102 ? -4.243 -3.475 3.360 1.00 87.25 102 TYR A CA 1
ATOM 773 C C . TYR A 1 102 ? -3.047 -3.277 2.408 1.00 87.25 102 TYR A C 1
ATOM 775 O O . TYR A 1 102 ? -3.090 -3.739 1.269 1.00 87.25 102 TYR A O 1
ATOM 783 N N . MET A 1 103 ? -1.950 -2.669 2.883 1.00 87.62 103 MET A N 1
ATOM 784 C CA . MET A 1 103 ? -0.716 -2.488 2.099 1.00 87.62 103 MET A CA 1
ATOM 785 C C . MET A 1 103 ? -0.069 -3.812 1.678 1.00 87.62 103 MET A C 1
ATOM 787 O O . MET A 1 103 ? 0.383 -3.929 0.545 1.00 87.62 103 MET A O 1
ATOM 791 N N . LEU A 1 104 ? -0.042 -4.810 2.566 1.00 87.25 104 LEU A N 1
ATOM 792 C CA . LEU A 1 104 ? 0.495 -6.144 2.268 1.00 87.25 104 LEU A CA 1
ATOM 793 C C . LEU A 1 104 ? -0.420 -6.942 1.338 1.00 87.25 104 LEU A C 1
ATOM 795 O O . LEU A 1 104 ? 0.057 -7.710 0.510 1.00 87.25 104 LEU A O 1
ATOM 799 N N . SER A 1 105 ? -1.734 -6.758 1.453 1.00 86.56 105 SER A N 1
ATOM 800 C CA . SER A 1 105 ? -2.704 -7.489 0.640 1.00 86.56 105 SER A CA 1
ATOM 801 C C . SER A 1 105 ? -2.618 -7.141 -0.848 1.00 86.56 105 SER A C 1
ATOM 803 O O . SER A 1 105 ? -2.871 -8.005 -1.687 1.00 86.56 105 SER A O 1
ATOM 805 N N . ALA A 1 106 ? -2.253 -5.899 -1.181 1.00 82.19 106 ALA A N 1
ATOM 806 C CA . ALA A 1 106 ? -2.185 -5.416 -2.558 1.00 82.19 106 ALA A CA 1
ATOM 807 C C . ALA A 1 106 ? -1.227 -6.234 -3.456 1.00 82.19 106 ALA A C 1
ATOM 809 O O . ALA A 1 106 ? -1.679 -6.712 -4.497 1.00 82.19 106 ALA A O 1
ATOM 810 N N . PRO A 1 107 ? 0.054 -6.467 -3.096 1.00 79.25 107 PRO A N 1
ATOM 811 C CA . PRO A 1 107 ? 0.943 -7.310 -3.898 1.00 79.25 107 PRO A CA 1
ATOM 812 C C . PRO A 1 107 ? 0.586 -8.801 -3.835 1.00 79.25 107 PRO A C 1
ATOM 814 O O . PRO A 1 107 ? 0.743 -9.493 -4.835 1.00 79.25 107 PRO A O 1
ATOM 817 N N . ILE A 1 108 ? 0.084 -9.296 -2.696 1.00 83.69 108 ILE A N 1
ATOM 818 C CA . ILE A 1 108 ? -0.209 -10.728 -2.494 1.00 83.69 108 ILE A CA 1
ATOM 819 C C . ILE A 1 108 ? -1.311 -11.216 -3.437 1.00 83.69 108 ILE A C 1
ATOM 821 O O . ILE A 1 108 ? -1.234 -12.325 -3.956 1.00 83.69 108 ILE A O 1
ATOM 825 N N . ILE A 1 109 ? -2.340 -10.398 -3.653 1.00 83.06 109 ILE A N 1
ATOM 826 C CA . ILE A 1 109 ? -3.504 -10.772 -4.469 1.00 83.06 109 ILE A CA 1
ATOM 827 C C . ILE A 1 109 ? -3.292 -10.405 -5.942 1.00 83.06 109 ILE A C 1
ATOM 829 O O . ILE A 1 109 ? -4.047 -10.842 -6.808 1.00 83.06 109 ILE A O 1
ATOM 833 N N . ASN A 1 110 ? -2.250 -9.632 -6.255 1.00 80.62 110 ASN A N 1
ATOM 834 C CA . ASN A 1 110 ? -2.017 -9.157 -7.606 1.00 80.62 110 ASN A CA 1
ATOM 835 C C . ASN A 1 110 ? -1.614 -10.318 -8.542 1.00 80.62 110 ASN A C 1
ATOM 837 O O . ASN A 1 110 ? -0.496 -10.835 -8.437 1.00 80.62 110 ASN A O 1
ATOM 841 N N . PRO A 1 111 ? -2.464 -10.696 -9.518 1.00 74.94 111 PRO A N 1
ATOM 842 C CA . PRO A 1 111 ? -2.173 -11.807 -10.417 1.00 74.94 111 PRO A CA 1
ATOM 843 C C . PRO A 1 111 ? -0.949 -11.536 -11.295 1.00 74.94 111 PRO A C 1
ATOM 845 O O . PRO A 1 111 ? -0.254 -12.474 -11.665 1.00 74.94 111 PRO A O 1
ATOM 848 N N . ILE A 1 112 ? -0.641 -10.271 -11.599 1.00 78.81 112 ILE A N 1
ATOM 849 C CA . ILE A 1 112 ? 0.544 -9.895 -12.383 1.00 78.81 112 ILE A CA 1
ATOM 850 C C . ILE A 1 112 ? 1.819 -10.202 -11.598 1.00 78.81 112 ILE A C 1
ATOM 852 O O . ILE A 1 112 ? 2.770 -10.728 -12.170 1.00 78.81 112 ILE A O 1
ATOM 856 N N . VAL A 1 113 ? 1.826 -9.925 -10.289 1.00 79.62 113 VAL A N 1
ATOM 857 C CA . VAL A 1 113 ? 2.960 -10.250 -9.413 1.00 79.62 113 VAL A CA 1
ATOM 858 C C . VAL A 1 113 ? 3.114 -11.763 -9.327 1.00 79.62 113 VAL A C 1
ATOM 860 O O . VAL A 1 113 ? 4.195 -12.267 -9.615 1.00 79.62 113 VAL A O 1
ATOM 863 N N . ILE A 1 114 ? 2.024 -12.489 -9.059 1.00 82.44 114 ILE A N 1
ATOM 864 C CA . ILE A 1 114 ? 2.024 -13.959 -8.995 1.00 82.44 114 ILE A CA 1
ATOM 865 C C . ILE A 1 114 ? 2.546 -14.567 -10.302 1.00 82.44 114 ILE A C 1
ATOM 867 O O . ILE A 1 114 ? 3.409 -15.440 -10.267 1.00 82.44 114 ILE A O 1
ATOM 871 N N . LEU A 1 115 ? 2.073 -14.084 -11.454 1.00 80.00 115 LEU A N 1
ATOM 872 C CA . LEU A 1 115 ? 2.540 -14.533 -12.765 1.00 80.00 115 LEU A CA 1
ATOM 873 C C . LEU A 1 115 ? 4.018 -14.209 -12.971 1.00 80.00 115 LEU A C 1
ATOM 875 O O . LEU A 1 115 ? 4.758 -15.073 -13.424 1.00 80.00 115 LEU A O 1
ATOM 879 N N . SER A 1 116 ? 4.472 -13.010 -12.601 1.00 75.81 116 SER A N 1
ATOM 880 C CA . SER A 1 116 ? 5.876 -12.619 -12.754 1.00 75.81 116 SER A CA 1
ATOM 881 C C . SER A 1 116 ? 6.805 -13.489 -11.903 1.00 75.81 116 SER A C 1
ATOM 883 O O . SER A 1 116 ? 7.780 -14.032 -12.420 1.00 75.81 116 SER A O 1
ATOM 885 N N . THR A 1 117 ? 6.450 -13.729 -10.637 1.00 81.00 117 THR A N 1
ATOM 886 C CA . THR A 1 117 ? 7.164 -14.639 -9.740 1.00 81.00 117 THR A CA 1
ATOM 887 C C . THR A 1 117 ? 7.124 -16.066 -10.278 1.00 81.00 117 THR A C 1
ATOM 889 O O . THR A 1 117 ? 8.151 -16.735 -10.299 1.00 81.00 117 THR A O 1
ATOM 892 N N . TYR A 1 118 ? 5.978 -16.528 -10.781 1.00 78.19 118 TYR A N 1
ATOM 893 C CA . TYR A 1 118 ? 5.863 -17.859 -11.370 1.00 78.19 118 TYR A CA 1
ATOM 894 C C . TYR A 1 118 ? 6.721 -18.009 -12.631 1.00 78.19 118 TYR A C 1
ATOM 896 O O . TYR A 1 118 ? 7.380 -19.025 -12.797 1.00 78.19 118 TYR A O 1
ATOM 904 N N . THR A 1 119 ? 6.800 -16.997 -13.496 1.00 73.06 119 THR A N 1
ATOM 905 C CA . THR A 1 119 ? 7.695 -17.032 -14.666 1.00 73.06 119 THR A CA 1
ATOM 906 C C . THR A 1 119 ? 9.170 -16.911 -14.287 1.00 73.06 119 THR A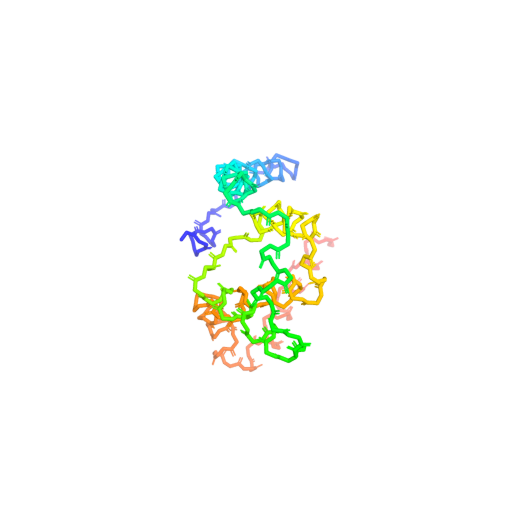 C 1
ATOM 908 O O . THR A 1 119 ? 10.018 -17.489 -14.958 1.00 73.06 119 THR A O 1
ATOM 911 N N . ALA A 1 120 ? 9.485 -16.194 -13.205 1.00 69.75 120 ALA A N 1
ATOM 912 C CA . ALA A 1 120 ? 10.852 -16.021 -12.730 1.00 69.75 120 ALA A CA 1
ATOM 913 C C . ALA A 1 120 ? 11.388 -17.274 -12.022 1.00 69.75 120 ALA A C 1
ATOM 915 O O . ALA A 1 120 ? 12.556 -17.600 -12.193 1.00 69.75 120 ALA A O 1
ATOM 916 N N . PHE A 1 121 ? 10.546 -17.981 -11.258 1.00 68.31 121 PHE A N 1
ATOM 917 C CA . PHE A 1 121 ? 10.947 -19.112 -10.407 1.00 68.31 121 PHE A CA 1
ATOM 918 C C . PHE A 1 121 ? 10.409 -20.483 -10.853 1.00 68.31 121 PHE A C 1
ATOM 920 O O . PHE A 1 121 ? 10.911 -21.512 -10.405 1.00 68.31 121 PHE A O 1
ATOM 927 N N . GLY A 1 122 ? 9.399 -20.530 -11.725 1.00 60.50 122 GLY A N 1
ATOM 928 C CA . GLY A 1 122 ? 8.698 -21.759 -12.121 1.00 60.50 122 GLY A CA 1
ATOM 929 C C . GLY A 1 122 ? 9.457 -22.627 -13.124 1.00 60.50 122 GLY A C 1
ATOM 930 O O . GLY A 1 122 ? 9.248 -23.838 -13.171 1.00 60.50 122 GLY A O 1
ATOM 931 N N . THR A 1 123 ? 10.388 -22.055 -13.885 1.00 53.59 123 THR A N 1
ATOM 932 C CA . THR A 1 123 ? 11.281 -22.807 -14.774 1.00 53.59 123 THR A CA 1
ATOM 933 C C . THR A 1 123 ? 12.623 -23.062 -14.091 1.00 53.59 123 THR A C 1
ATOM 935 O O . THR A 1 123 ? 13.595 -22.357 -14.317 1.00 53.59 123 THR A O 1
ATOM 938 N N . ASN A 1 124 ? 12.661 -24.141 -13.304 1.00 53.47 124 ASN A N 1
ATOM 939 C CA . ASN A 1 124 ? 13.855 -24.855 -12.836 1.00 53.47 124 ASN A CA 1
ATOM 940 C C . ASN A 1 124 ? 14.744 -24.140 -11.794 1.00 53.47 124 ASN A C 1
ATOM 942 O O . ASN A 1 124 ? 15.613 -23.341 -12.134 1.00 53.47 124 ASN A O 1
ATOM 946 N N . ILE A 1 125 ? 14.662 -24.595 -10.532 1.00 56.22 125 ILE A N 1
ATOM 947 C CA . ILE A 1 125 ? 15.651 -24.331 -9.459 1.00 56.22 125 ILE A CA 1
ATOM 948 C C . ILE A 1 125 ? 17.107 -24.597 -9.912 1.00 56.22 125 ILE A C 1
ATOM 950 O O . ILE A 1 125 ? 18.045 -23.995 -9.397 1.00 56.22 125 ILE A O 1
ATOM 954 N N . SER A 1 126 ? 17.309 -25.443 -10.928 1.00 49.81 126 SER A N 1
ATOM 955 C CA . SER A 1 126 ? 18.621 -25.754 -11.502 1.00 49.81 126 SER A CA 1
ATOM 956 C C . SER A 1 126 ? 19.226 -24.662 -12.400 1.00 49.81 126 SER A C 1
ATOM 958 O O . SER A 1 126 ? 20.399 -24.768 -12.744 1.00 49.81 126 SER A O 1
ATOM 960 N N . GLN A 1 127 ? 18.484 -23.610 -12.774 1.00 49.53 127 GLN A N 1
ATOM 961 C CA . GLN A 1 127 ? 18.993 -22.529 -13.638 1.00 49.53 127 GLN A CA 1
ATOM 962 C C . GLN A 1 127 ? 19.487 -21.295 -12.872 1.00 49.53 127 GLN A C 1
ATOM 964 O O . GLN A 1 127 ? 20.268 -20.521 -13.427 1.00 49.53 127 GLN A O 1
ATOM 969 N N . PHE A 1 128 ? 19.097 -21.125 -11.605 1.00 52.22 128 PHE A N 1
ATOM 970 C CA . PHE A 1 128 ? 19.594 -2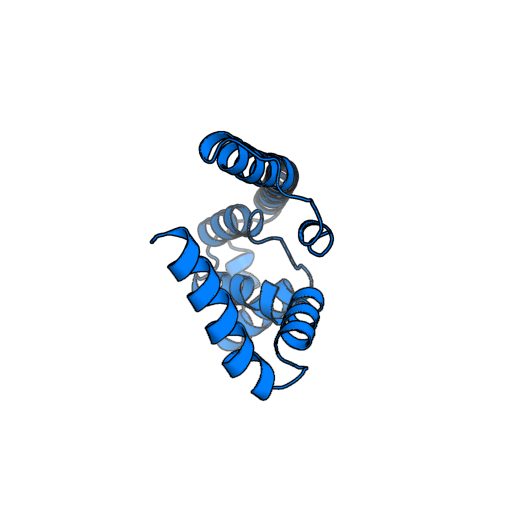0.030 -10.757 1.00 52.22 128 PHE A CA 1
ATOM 971 C C . PHE A 1 128 ? 21.069 -20.238 -10.401 1.00 52.22 128 PHE A C 1
ATOM 973 O O . PHE A 1 128 ? 21.861 -19.318 -10.572 1.00 52.22 128 PHE A O 1
ATOM 980 N N . ALA A 1 129 ? 21.460 -21.478 -10.085 1.00 51.75 129 ALA A N 1
ATOM 981 C CA . ALA A 1 129 ? 22.851 -21.830 -9.800 1.00 51.75 129 ALA A CA 1
ATOM 982 C C . ALA A 1 129 ? 23.803 -21.608 -10.993 1.00 51.75 129 ALA A C 1
ATOM 984 O O . ALA A 1 129 ? 24.956 -21.263 -10.789 1.00 51.75 129 ALA A O 1
ATOM 985 N N . LEU A 1 130 ? 23.339 -21.765 -12.242 1.00 46.00 130 LEU A N 1
ATOM 986 C CA . LEU A 1 130 ? 24.206 -21.638 -13.427 1.00 46.00 130 LEU A CA 1
ATOM 987 C C . LEU A 1 130 ? 24.233 -20.224 -14.032 1.00 46.00 130 LEU A C 1
ATOM 989 O O . LEU A 1 130 ? 25.179 -19.874 -14.738 1.00 46.00 130 LEU A O 1
ATOM 993 N N . ARG A 1 131 ? 23.208 -19.394 -13.784 1.00 52.09 131 ARG A N 1
ATOM 994 C CA . ARG A 1 131 ? 23.155 -18.009 -14.291 1.00 52.09 131 ARG A CA 1
ATOM 995 C C . ARG A 1 131 ? 23.846 -17.013 -13.362 1.00 52.09 131 ARG A C 1
ATOM 997 O O . ARG A 1 131 ? 24.453 -16.081 -13.888 1.00 52.09 131 ARG A O 1
ATOM 1004 N N . GLU A 1 132 ? 23.817 -17.226 -12.042 1.00 55.00 132 GLU A N 1
ATOM 1005 C CA . GLU A 1 132 ? 24.589 -16.413 -11.086 1.00 55.00 132 GLU A CA 1
ATOM 1006 C C . GLU A 1 132 ? 26.090 -16.481 -11.369 1.00 55.00 132 GLU A C 1
ATOM 1008 O O . GLU A 1 132 ? 26.734 -15.435 -11.435 1.00 55.00 132 GLU A O 1
ATOM 1013 N N . ASP A 1 133 ? 26.619 -17.670 -11.667 1.00 52.41 133 ASP A N 1
ATOM 1014 C CA . ASP A 1 133 ? 28.035 -17.832 -12.003 1.00 52.41 133 ASP A CA 1
ATOM 1015 C C . ASP A 1 133 ? 28.414 -17.019 -13.247 1.00 52.41 133 ASP A C 1
ATOM 1017 O O . ASP A 1 133 ? 29.373 -16.256 -13.220 1.00 52.41 133 ASP A O 1
ATOM 1021 N N . SER A 1 134 ? 27.633 -17.089 -14.329 1.00 48.06 134 SER A N 1
ATOM 1022 C CA . SER A 1 134 ? 27.965 -16.371 -15.571 1.00 48.06 134 SER A CA 1
ATOM 1023 C C . SER A 1 134 ? 27.801 -14.847 -15.480 1.00 48.06 134 SER A C 1
ATOM 1025 O O . SER A 1 134 ? 28.591 -14.109 -16.069 1.00 48.06 134 SER A O 1
ATOM 1027 N N . ALA A 1 135 ? 26.808 -14.360 -14.726 1.00 52.00 135 ALA A N 1
ATOM 1028 C CA . ALA A 1 135 ? 26.572 -12.930 -14.553 1.00 52.00 135 ALA A CA 1
ATOM 1029 C C . ALA A 1 135 ? 27.575 -12.315 -13.566 1.00 52.00 135 ALA A C 1
ATOM 1031 O O . ALA A 1 135 ? 28.095 -11.230 -13.821 1.00 52.00 135 ALA A O 1
ATOM 1032 N N . SER A 1 136 ? 27.918 -13.029 -12.489 1.00 53.16 136 SER A N 1
ATOM 1033 C CA . SER A 1 136 ? 28.937 -12.590 -11.534 1.00 53.16 136 SER A CA 1
ATOM 1034 C C . SER A 1 136 ? 30.342 -12.618 -12.146 1.00 53.16 136 SER A C 1
ATOM 1036 O O . SER A 1 136 ? 31.12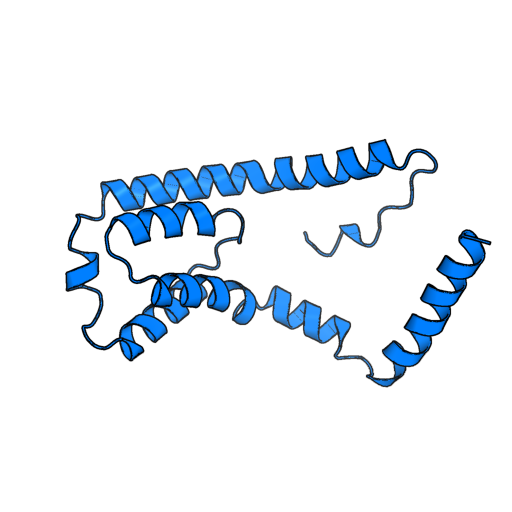9 -11.709 -11.885 1.00 53.16 136 SER A O 1
ATOM 1038 N N . LEU A 1 137 ? 30.659 -13.597 -13.008 1.00 52.81 137 LEU A N 1
ATOM 1039 C CA . LEU A 1 137 ? 31.943 -13.651 -13.721 1.00 52.81 137 LEU A CA 1
ATOM 1040 C C . LEU A 1 137 ? 32.056 -12.568 -14.807 1.00 52.81 137 LEU A C 1
ATOM 1042 O O . LEU A 1 137 ? 33.131 -12.002 -14.996 1.00 52.81 137 LEU A O 1
ATOM 1046 N N . ALA A 1 138 ? 30.954 -12.237 -15.492 1.00 53.41 138 ALA A N 1
ATOM 1047 C CA . ALA A 1 138 ? 30.927 -11.157 -16.481 1.00 53.41 138 ALA A CA 1
ATOM 1048 C C . ALA A 1 138 ? 31.104 -9.775 -15.831 1.00 53.41 138 ALA A C 1
ATOM 1050 O O . ALA A 1 138 ? 31.866 -8.957 -16.341 1.00 53.41 138 ALA A O 1
ATOM 1051 N N . VAL A 1 139 ? 30.468 -9.531 -14.678 1.00 57.34 139 VAL A N 1
ATOM 1052 C CA . VAL A 1 139 ? 30.637 -8.276 -13.925 1.00 57.34 139 VAL A CA 1
ATOM 1053 C C . VAL A 1 139 ? 32.041 -8.184 -13.313 1.00 57.34 139 VAL A C 1
ATOM 1055 O O . VAL A 1 139 ? 32.661 -7.121 -13.371 1.00 57.34 139 VAL A O 1
ATOM 1058 N N . ALA A 1 140 ? 32.595 -9.294 -12.813 1.00 51.19 140 ALA A N 1
ATOM 1059 C CA . ALA A 1 140 ? 33.972 -9.346 -12.316 1.00 51.19 140 ALA A CA 1
ATOM 1060 C C . ALA A 1 140 ? 35.016 -9.104 -13.423 1.00 51.19 140 ALA A C 1
ATOM 1062 O O . ALA A 1 140 ? 36.011 -8.428 -13.179 1.00 51.19 140 ALA A O 1
ATOM 1063 N N . GLY A 1 141 ? 34.776 -9.587 -14.648 1.00 47.84 141 GLY A N 1
ATOM 1064 C CA . GLY A 1 141 ? 35.657 -9.355 -15.798 1.00 47.84 141 GLY A CA 1
ATOM 1065 C C . GLY A 1 141 ? 35.633 -7.922 -16.337 1.00 47.84 141 GLY A C 1
ATOM 1066 O O . GLY A 1 141 ? 36.588 -7.501 -16.976 1.00 47.84 141 GLY A O 1
ATOM 1067 N N . THR A 1 142 ? 34.570 -7.157 -16.072 1.00 49.31 142 THR A N 1
ATOM 1068 C CA . THR A 1 142 ? 34.477 -5.741 -16.476 1.00 49.31 142 THR A CA 1
ATOM 1069 C C . THR A 1 142 ? 35.063 -4.755 -15.463 1.00 49.31 142 THR A C 1
ATOM 1071 O O . THR A 1 142 ? 35.220 -3.582 -15.792 1.00 49.31 142 THR A O 1
ATOM 1074 N N . ILE A 1 143 ? 35.366 -5.205 -14.238 1.00 51.38 143 ILE A N 1
ATOM 1075 C CA . ILE A 1 143 ? 35.963 -4.380 -13.168 1.00 51.38 143 ILE A CA 1
ATOM 1076 C C . ILE A 1 143 ? 37.475 -4.676 -13.004 1.00 51.38 143 ILE A C 1
ATOM 1078 O O . ILE A 1 143 ? 38.154 -3.987 -12.245 1.00 51.38 143 ILE A O 1
ATOM 1082 N N . GLY A 1 144 ? 38.009 -5.669 -13.729 1.00 37.66 144 GLY A N 1
ATOM 1083 C CA . GLY A 1 144 ? 39.437 -6.014 -13.772 1.00 37.66 144 GLY A CA 1
ATOM 1084 C C . GLY A 1 144 ? 40.215 -5.276 -14.852 1.00 37.66 144 GLY A C 1
ATOM 1085 O O . GLY A 1 144 ? 39.698 -5.186 -15.987 1.00 37.66 144 GLY A O 1
#

Radius of gyration: 21.12 Å; chains: 1; bounding box: 58×41×44 Å

Foldseek 3Di:
DVVPVVDDDDDPDDPVVVVVVVVVVCCVVLVVLQVVLLVVLVVCLVPPDQCPCVVPQPPDPVVLLVVLLVVLLVDLRDPSSLVNNLVSVVVSPDDVNSSVSSVVSNLVNDVVNVVVCCVVPVPDPPVVVVVCVVVVVVVVVVVD

Secondary structure (DSSP, 8-state):
-GGGGGG----SS-HHHHHHHHHHHHHHHHHHHHHHHHHHHHHHHHHS-TTHHHHHS-SSHHHHHHHHHHHHHH----HHHHHHHHHHHHHTT--HHHHHHHHHHHHHH-HHHHHHHHHHHSS-HHHHHHHHHHHHHHHHHHH-

pLDDT: mean 73.03, std 15.16, range [36.19, 89.62]